Protein AF-A0A1V5VLL7-F1 (afdb_monomer)

Sequence (128 aa):
MDFLAGEENLGRGDSVGIVIGNPSGITGRTFISDLDAVEAGLNVSPEIMCFVGYTRHNFKVLNVTEGLMPFYYGAGFMIGSDLFLIHLKAGIEYIFETNPLSVFMEAGPAFGTDFALYGGVGLRYRLR

Nearest PDB structures (foldseek):
  4aui-assembly1_C  TM=4.019E-01  e=1.798E-01  Neisseria gonorrhoeae
  4fso-assembly1_A  TM=4.170E-01  e=3.975E+00  Pseudomonas aeruginosa PAO1
  6byd-assembly1_A  TM=3.154E-01  e=7.243E-01  Saccharomyces cerevisiae S288C
  5yqj-assembly3_C  TM=2.006E-01  e=5.146E+00  Saccharomyces cerevisiae S288C

Structure (mmCIF, N/CA/C/O backbone):
data_AF-A0A1V5VLL7-F1
#
_entry.id   AF-A0A1V5VLL7-F1
#
loop_
_atom_site.group_PDB
_atom_site.id
_atom_site.type_symbol
_atom_site.label_atom_id
_atom_site.label_alt_id
_atom_site.label_comp_id
_atom_site.label_asym_id
_atom_site.label_entity_id
_atom_site.label_seq_id
_atom_site.pdbx_PDB_ins_code
_atom_site.Cartn_x
_atom_site.Cartn_y
_atom_site.Cartn_z
_atom_site.occupancy
_atom_site.B_iso_or_equiv
_atom_site.auth_seq_id
_atom_site.auth_comp_id
_atom_site.auth_asym_id
_atom_site.auth_atom_id
_atom_site.pdbx_PDB_model_num
ATOM 1 N N . MET A 1 1 ? -21.139 8.819 25.029 1.00 38.88 1 MET A N 1
ATOM 2 C CA . MET A 1 1 ? -20.763 9.756 23.953 1.00 38.88 1 MET A CA 1
ATOM 3 C C . MET A 1 1 ? -19.454 9.340 23.263 1.00 38.88 1 MET A C 1
ATOM 5 O O . MET A 1 1 ? -18.897 10.161 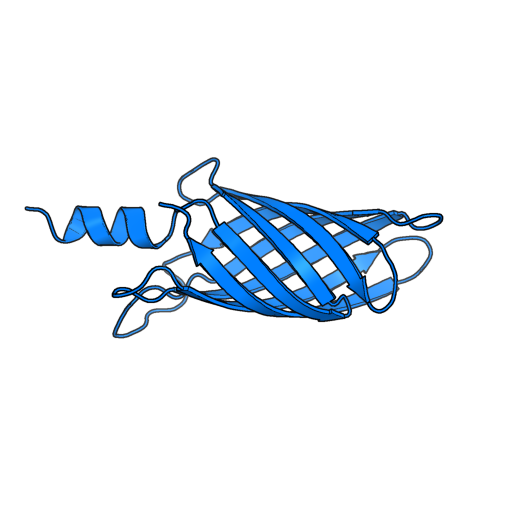22.557 1.00 38.88 1 MET A O 1
ATOM 9 N N . ASP A 1 2 ? -19.033 8.064 23.334 1.00 40.03 2 ASP A N 1
ATOM 10 C CA . ASP A 1 2 ? -17.711 7.633 22.823 1.00 40.03 2 ASP A CA 1
ATOM 11 C C . ASP A 1 2 ? -17.754 6.652 21.636 1.00 40.03 2 ASP A C 1
ATOM 13 O O . ASP A 1 2 ? -16.713 6.262 21.125 1.00 40.03 2 ASP A O 1
ATOM 17 N N . PHE A 1 3 ? -18.940 6.257 21.159 1.00 35.72 3 PHE A N 1
ATOM 18 C CA . PHE A 1 3 ? -19.057 5.302 20.045 1.00 35.72 3 PHE A CA 1
ATOM 19 C C . PHE A 1 3 ? -18.695 5.939 18.688 1.00 35.72 3 PHE A C 1
ATOM 21 O O . PHE A 1 3 ? -17.960 5.361 17.898 1.00 35.72 3 PHE A O 1
ATOM 28 N N . LEU A 1 4 ? -19.118 7.189 18.461 1.00 40.50 4 LEU A N 1
ATOM 29 C CA . LEU A 1 4 ? -18.897 7.902 17.194 1.00 40.50 4 LEU A CA 1
ATOM 30 C C . LEU A 1 4 ? -17.444 8.376 17.005 1.00 40.50 4 LEU A C 1
ATOM 32 O O . LEU A 1 4 ? -16.972 8.480 15.879 1.00 40.50 4 LEU A O 1
ATOM 36 N N . ALA A 1 5 ? -16.707 8.618 18.096 1.00 42.56 5 ALA A N 1
ATOM 37 C CA .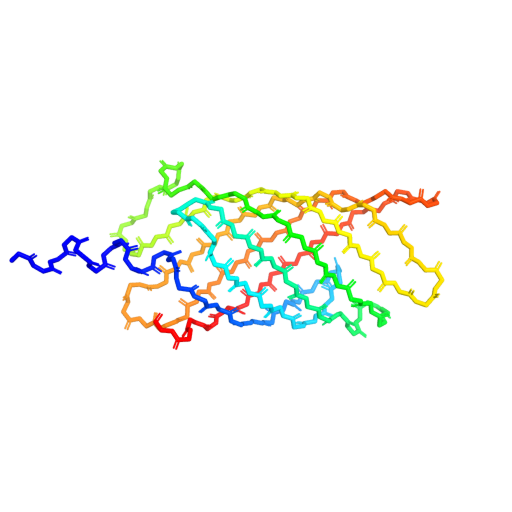 ALA A 1 5 ? -15.287 8.977 18.031 1.00 42.56 5 ALA A CA 1
ATOM 38 C C . ALA A 1 5 ? -14.392 7.781 17.640 1.00 42.56 5 ALA A C 1
ATOM 40 O O . ALA A 1 5 ? -13.289 7.975 17.127 1.00 42.56 5 ALA A O 1
ATOM 41 N N . GLY A 1 6 ? -14.864 6.549 17.869 1.00 46.50 6 GLY A N 1
ATOM 42 C CA . GLY A 1 6 ? -14.181 5.321 17.466 1.00 46.50 6 GLY A CA 1
ATOM 43 C C . GLY A 1 6 ? -14.219 5.110 15.953 1.00 46.50 6 GLY A C 1
ATOM 44 O O . GLY A 1 6 ? -13.177 4.862 15.354 1.00 46.50 6 GLY A O 1
ATOM 45 N N . GLU A 1 7 ? -15.383 5.288 15.321 1.00 47.25 7 GLU A N 1
ATOM 46 C CA . GLU A 1 7 ? -15.553 5.155 13.862 1.00 47.25 7 GLU A CA 1
ATOM 47 C C . GLU A 1 7 ? -14.732 6.183 13.071 1.00 47.25 7 GLU A C 1
ATOM 49 O O . GLU A 1 7 ? -14.146 5.844 12.041 1.00 47.25 7 GLU A O 1
ATOM 54 N N . GLU A 1 8 ? -14.622 7.421 13.569 1.00 48.88 8 GLU A N 1
ATOM 55 C CA . GLU A 1 8 ? -13.792 8.448 12.927 1.00 48.88 8 GLU A CA 1
ATOM 56 C C . GLU A 1 8 ? -12.291 8.131 12.980 1.00 48.88 8 GLU A C 1
ATOM 58 O O . GLU A 1 8 ? -11.573 8.452 12.034 1.00 48.88 8 GLU A O 1
ATOM 63 N N . ASN A 1 9 ? -11.813 7.458 14.033 1.00 54.66 9 ASN A N 1
ATOM 64 C CA . ASN A 1 9 ? -10.405 7.063 14.161 1.00 54.66 9 ASN A CA 1
ATOM 65 C C . ASN A 1 9 ? -10.091 5.724 13.480 1.00 54.66 9 ASN A C 1
ATOM 67 O O . ASN A 1 9 ? -8.990 5.542 12.959 1.00 54.66 9 ASN A O 1
ATOM 71 N N . LEU A 1 10 ? -11.058 4.804 13.423 1.00 59.56 10 LEU A N 1
ATOM 72 C CA . LEU A 1 10 ? -10.904 3.481 12.817 1.00 59.56 10 LEU A CA 1
ATOM 73 C C . LEU A 1 10 ? -10.387 3.580 11.369 1.00 59.56 10 LEU A C 1
ATOM 75 O O . LEU A 1 10 ? -9.458 2.877 10.983 1.00 59.56 10 LEU A O 1
ATOM 79 N N . GLY A 1 11 ? -10.912 4.481 10.545 1.00 60.09 11 GLY A N 1
ATOM 80 C CA . GLY A 1 11 ? -10.532 4.547 9.128 1.00 60.09 11 GLY A CA 1
ATOM 81 C C . GLY A 1 11 ? -9.223 5.276 8.798 1.00 60.09 11 GLY A C 1
ATOM 82 O O . GLY A 1 11 ? -8.813 5.235 7.640 1.00 60.09 11 GLY A O 1
ATOM 83 N N . ARG A 1 12 ? -8.608 5.989 9.755 1.00 73.81 12 ARG A N 1
ATOM 84 C CA . ARG A 1 12 ? -7.723 7.142 9.459 1.00 73.81 12 ARG A CA 1
ATOM 85 C C . ARG A 1 12 ? -6.326 7.066 10.088 1.00 73.81 12 ARG A C 1
ATOM 87 O O . ARG A 1 12 ? -5.591 8.049 10.084 1.00 73.81 12 ARG A O 1
ATOM 94 N N . GLY A 1 13 ? -5.955 5.910 10.633 1.00 84.06 13 GLY A N 1
ATOM 95 C CA . GLY A 1 13 ? -4.653 5.702 11.264 1.00 84.06 13 GLY A CA 1
ATOM 96 C C . GLY A 1 13 ? -3.511 5.497 10.265 1.00 84.06 13 GLY A C 1
ATOM 97 O O . GLY A 1 13 ? -3.684 4.882 9.206 1.00 84.06 13 GLY A O 1
ATOM 98 N N . ASP A 1 14 ? -2.315 5.953 10.646 1.00 93.12 14 ASP A N 1
ATOM 99 C CA . ASP A 1 14 ? -1.073 5.558 9.982 1.00 93.12 14 ASP A CA 1
ATOM 100 C C . ASP A 1 14 ? -0.965 4.033 9.965 1.00 93.12 14 ASP A C 1
ATOM 102 O O . ASP A 1 14 ? -1.255 3.361 10.959 1.00 93.12 14 ASP A O 1
ATOM 106 N N . SER A 1 15 ? -0.545 3.467 8.841 1.00 96.38 15 SER A N 1
ATOM 107 C CA . SER A 1 15 ? -0.484 2.018 8.680 1.00 96.38 15 SER A CA 1
ATOM 108 C C . SER A 1 15 ? 0.748 1.571 7.917 1.00 96.38 15 SER A C 1
ATOM 110 O O . SER A 1 15 ? 1.263 2.278 7.054 1.00 96.38 15 SER A O 1
ATOM 112 N N . VAL A 1 16 ? 1.201 0.364 8.233 1.00 97.94 16 VAL A N 1
ATOM 113 C CA . VAL A 1 16 ? 2.220 -0.368 7.476 1.00 97.94 16 VAL A CA 1
ATOM 114 C C . VAL A 1 16 ? 1.634 -1.684 7.011 1.00 97.94 16 VAL A C 1
ATOM 116 O O . VAL A 1 16 ? 0.735 -2.220 7.650 1.00 97.94 16 VAL A O 1
ATOM 119 N N . GLY A 1 17 ? 2.117 -2.229 5.908 1.00 97.75 17 GLY A N 1
ATOM 120 C CA . GLY A 1 17 ? 1.547 -3.448 5.365 1.00 97.75 17 GLY A CA 1
ATOM 121 C C . GLY A 1 17 ? 2.435 -4.176 4.390 1.00 97.75 17 GLY A C 1
ATOM 122 O O . GLY A 1 17 ? 3.513 -3.712 4.023 1.00 97.75 17 GLY A O 1
ATOM 123 N N . ILE A 1 18 ? 1.922 -5.315 3.957 1.00 98.25 18 ILE A N 1
ATOM 124 C CA . ILE A 1 18 ? 2.495 -6.157 2.916 1.00 98.25 18 ILE A CA 1
ATOM 125 C C . ILE A 1 18 ? 1.517 -6.236 1.751 1.00 98.25 18 ILE A C 1
ATOM 127 O O . ILE A 1 18 ? 0.303 -6.230 1.961 1.00 98.25 18 ILE A O 1
ATOM 131 N N . VAL A 1 19 ? 2.041 -6.340 0.537 1.00 98.06 19 VAL A N 1
ATOM 132 C CA . VAL A 1 19 ? 1.260 -6.595 -0.674 1.00 98.06 19 VAL A CA 1
ATOM 133 C C . VAL A 1 19 ? 1.852 -7.784 -1.414 1.00 98.06 19 VAL A C 1
ATOM 135 O O . VAL A 1 19 ? 3.071 -7.899 -1.558 1.00 98.06 19 VAL A O 1
ATOM 138 N N . ILE A 1 20 ? 0.979 -8.675 -1.868 1.00 98.00 20 ILE A N 1
ATOM 139 C CA . ILE A 1 20 ? 1.312 -9.802 -2.730 1.00 98.00 20 ILE A CA 1
ATOM 140 C C . ILE A 1 20 ? 0.597 -9.575 -4.059 1.00 98.00 20 ILE A C 1
ATOM 142 O O . ILE A 1 20 ? -0.626 -9.426 -4.111 1.00 98.00 20 ILE A O 1
ATOM 146 N N . GLY A 1 21 ? 1.369 -9.537 -5.135 1.00 95.62 21 GLY A N 1
ATOM 147 C CA . GLY A 1 21 ? 0.882 -9.223 -6.468 1.00 95.62 21 GLY A CA 1
ATOM 148 C C . GLY A 1 21 ? 2.002 -8.824 -7.417 1.00 95.62 21 GLY A C 1
ATOM 149 O O . GLY A 1 21 ? 3.162 -9.207 -7.246 1.00 95.62 21 GLY A O 1
ATOM 150 N N . ASN A 1 22 ? 1.635 -8.036 -8.419 1.00 94.12 22 ASN A N 1
ATOM 151 C CA . ASN A 1 22 ? 2.570 -7.386 -9.314 1.00 94.12 22 ASN A CA 1
ATOM 152 C C . ASN A 1 22 ? 2.465 -5.873 -9.071 1.00 94.12 22 ASN A C 1
ATOM 154 O O . ASN A 1 22 ? 1.472 -5.286 -9.507 1.00 94.12 22 ASN A O 1
ATOM 158 N N . PRO A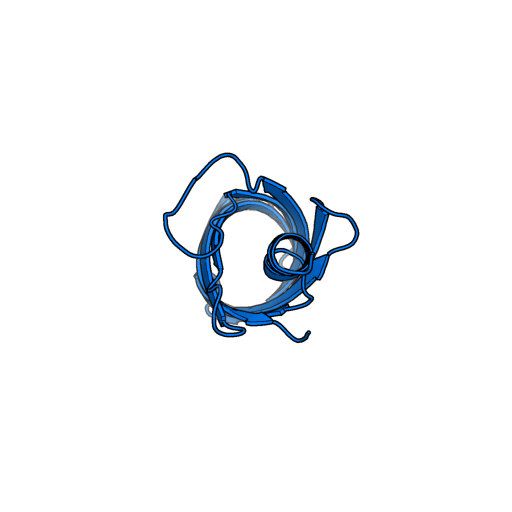 1 23 ? 3.427 -5.236 -8.381 1.00 93.50 23 PRO A N 1
ATOM 159 C CA . PRO A 1 23 ? 4.548 -5.837 -7.651 1.00 93.50 23 PRO A CA 1
ATOM 160 C C . PRO A 1 23 ? 4.179 -6.320 -6.228 1.00 93.50 23 PRO A C 1
ATOM 162 O O . PRO A 1 23 ? 3.137 -5.961 -5.683 1.00 93.50 23 PRO A O 1
ATOM 165 N N . SER A 1 24 ? 5.050 -7.132 -5.618 1.00 97.69 24 SER A N 1
ATOM 166 C CA . SER A 1 24 ? 4.970 -7.566 -4.213 1.00 97.69 24 SER A CA 1
ATOM 167 C C . SER A 1 24 ? 6.000 -6.838 -3.348 1.00 97.69 24 SER A C 1
ATOM 169 O O . SER A 1 24 ? 7.145 -6.643 -3.770 1.00 97.69 24 SER A O 1
ATOM 171 N N . GLY A 1 25 ? 5.629 -6.484 -2.117 1.00 97.69 25 GLY A N 1
ATOM 172 C CA . GLY A 1 25 ? 6.476 -5.656 -1.265 1.00 97.69 25 GLY A CA 1
ATOM 173 C C . GLY A 1 25 ? 5.862 -5.246 0.066 1.00 97.69 25 GLY A C 1
ATOM 174 O O . GLY A 1 25 ? 4.880 -5.823 0.535 1.00 97.69 25 GLY A O 1
ATOM 175 N N . ILE A 1 26 ? 6.465 -4.222 0.665 1.00 98.19 26 ILE A N 1
ATOM 176 C CA . ILE A 1 26 ? 5.983 -3.557 1.876 1.00 98.19 26 ILE A CA 1
ATOM 177 C C . ILE A 1 26 ? 5.481 -2.154 1.550 1.00 98.19 26 ILE A C 1
ATOM 179 O O . ILE A 1 26 ? 5.995 -1.487 0.652 1.00 98.19 26 ILE A O 1
ATOM 183 N N . THR A 1 27 ? 4.490 -1.695 2.304 1.00 97.75 27 THR A N 1
ATOM 184 C CA . THR A 1 27 ? 3.835 -0.399 2.105 1.00 97.75 27 THR A CA 1
ATOM 185 C C . THR A 1 27 ? 3.673 0.323 3.436 1.00 97.75 27 THR A C 1
ATOM 187 O O . THR A 1 27 ? 3.545 -0.314 4.481 1.00 97.75 27 THR A O 1
ATOM 190 N N . GLY A 1 28 ? 3.657 1.646 3.395 1.00 97.56 28 GLY A N 1
ATOM 191 C CA . GLY A 1 28 ? 3.264 2.526 4.480 1.00 97.56 28 GLY A CA 1
ATOM 192 C C . GLY A 1 28 ? 2.288 3.573 3.959 1.00 97.56 28 GLY A C 1
ATOM 193 O O . GLY A 1 28 ? 2.386 3.994 2.805 1.00 97.56 28 GLY A O 1
ATOM 194 N N . ARG A 1 29 ? 1.346 3.984 4.803 1.00 97.31 29 ARG A N 1
ATOM 195 C CA . ARG A 1 29 ? 0.341 5.000 4.494 1.00 97.31 29 ARG A CA 1
ATOM 196 C C . ARG A 1 29 ? 0.142 5.917 5.687 1.00 97.31 29 ARG A C 1
ATOM 198 O O . ARG A 1 29 ? -0.033 5.434 6.804 1.00 97.31 29 ARG A O 1
ATOM 205 N N . THR A 1 30 ? 0.074 7.210 5.401 1.00 95.94 30 THR A N 1
ATOM 206 C CA . THR A 1 30 ? -0.227 8.262 6.369 1.00 95.94 30 THR A CA 1
ATOM 207 C C . THR A 1 30 ? -1.330 9.158 5.845 1.00 95.94 30 THR A C 1
ATOM 209 O O . THR A 1 30 ? -1.234 9.685 4.735 1.00 95.94 30 THR A O 1
ATOM 212 N N . PHE A 1 31 ? -2.375 9.344 6.648 1.00 94.94 31 PHE A N 1
ATOM 213 C CA . PHE A 1 31 ? -3.443 10.288 6.339 1.00 94.94 31 PHE A CA 1
ATOM 214 C C . PHE A 1 31 ? -2.966 11.723 6.590 1.00 94.94 31 PHE A C 1
ATOM 216 O O . PHE A 1 31 ? -2.416 12.041 7.641 1.00 94.94 31 PHE A O 1
ATOM 223 N N . ILE A 1 32 ? -3.171 12.590 5.600 1.00 95.31 32 ILE A N 1
ATOM 224 C CA . ILE A 1 32 ? -2.870 14.030 5.661 1.00 95.31 32 ILE A CA 1
ATOM 225 C C . ILE A 1 32 ? -4.143 14.880 5.790 1.00 95.31 32 ILE A C 1
ATOM 227 O O . ILE A 1 32 ? -4.067 16.071 6.084 1.00 95.31 32 ILE A O 1
ATOM 231 N N . SER A 1 33 ? -5.310 14.275 5.562 1.00 92.94 33 SER A N 1
ATOM 232 C CA . SER A 1 33 ? -6.641 14.827 5.822 1.00 92.94 33 SER A CA 1
ATOM 233 C C . SER A 1 33 ? -7.614 13.680 6.136 1.00 92.94 33 SER A C 1
ATOM 235 O O . SER A 1 33 ? -7.231 12.512 6.099 1.00 92.94 33 SER A O 1
ATOM 237 N N . ASP A 1 34 ? -8.891 13.990 6.373 1.00 89.81 34 ASP A N 1
ATOM 238 C CA . ASP A 1 34 ? -9.932 12.976 6.604 1.00 89.81 34 ASP A CA 1
ATOM 239 C C . ASP A 1 34 ? -10.142 12.003 5.436 1.00 89.81 34 ASP A C 1
ATOM 241 O O . ASP A 1 34 ? -10.662 10.902 5.627 1.00 89.81 34 ASP A O 1
ATOM 245 N N . LEU A 1 35 ? -9.798 12.423 4.217 1.00 93.50 35 LEU A N 1
ATOM 246 C CA . LEU A 1 35 ? -10.038 11.654 2.995 1.00 93.50 35 LEU A CA 1
ATOM 247 C C . LEU A 1 35 ? -8.761 11.403 2.205 1.00 93.50 35 LEU A C 1
ATOM 249 O O . LEU A 1 35 ? -8.780 10.599 1.280 1.00 93.50 35 LEU A O 1
ATOM 253 N N . ASP A 1 36 ? -7.669 12.079 2.531 1.00 96.62 36 ASP A N 1
ATOM 254 C CA . ASP A 1 36 ? -6.478 12.114 1.701 1.00 96.62 36 ASP A CA 1
ATOM 255 C C . ASP A 1 36 ? -5.286 11.523 2.452 1.00 96.62 36 ASP A C 1
ATOM 257 O O . ASP A 1 36 ? -5.044 11.852 3.615 1.00 96.62 36 ASP A O 1
ATOM 261 N N . ALA A 1 37 ? -4.521 10.668 1.779 1.00 97.25 37 ALA A N 1
ATOM 262 C CA . ALA A 1 37 ? -3.351 10.012 2.342 1.00 97.25 37 ALA A CA 1
ATOM 263 C C . ALA A 1 37 ? -2.173 10.006 1.365 1.00 97.25 37 ALA A C 1
ATOM 265 O O . ALA A 1 37 ? -2.342 10.011 0.144 1.00 97.25 37 ALA A O 1
ATOM 266 N N . VAL A 1 38 ? -0.969 9.961 1.925 1.00 98.00 38 VAL A N 1
ATOM 267 C CA . VAL A 1 38 ? 0.274 9.687 1.204 1.00 98.00 38 VAL A CA 1
ATOM 268 C C . VAL A 1 38 ? 0.681 8.249 1.486 1.00 98.00 38 VAL A C 1
ATOM 270 O O . VAL A 1 38 ? 0.596 7.779 2.620 1.00 98.00 38 VAL A O 1
ATOM 273 N N . GLU A 1 39 ? 1.130 7.552 0.452 1.00 97.12 39 GLU A N 1
ATOM 274 C CA . GLU A 1 39 ? 1.634 6.188 0.536 1.00 97.12 39 GLU A CA 1
ATOM 275 C C . GLU A 1 39 ? 3.065 6.113 0.016 1.00 97.12 39 GLU A C 1
ATOM 277 O O . GLU A 1 39 ? 3.435 6.824 -0.920 1.00 97.12 39 GLU A O 1
ATOM 282 N N . ALA A 1 40 ? 3.856 5.215 0.587 1.00 97.81 40 ALA A N 1
ATOM 283 C CA . ALA A 1 40 ? 5.179 4.878 0.088 1.00 97.81 40 ALA A CA 1
ATOM 284 C C . ALA A 1 40 ? 5.508 3.415 0.372 1.00 97.81 40 ALA A C 1
ATOM 286 O O . ALA A 1 40 ? 4.895 2.784 1.233 1.00 97.81 40 ALA A O 1
ATOM 287 N N . GLY A 1 41 ? 6.499 2.862 -0.315 1.00 97.00 41 GLY A N 1
ATOM 288 C CA . GLY A 1 41 ? 6.948 1.513 -0.009 1.00 97.00 41 GLY A CA 1
ATOM 289 C C . GLY A 1 41 ? 8.035 0.989 -0.921 1.00 97.00 41 GLY A C 1
ATOM 290 O O . GLY A 1 41 ? 8.541 1.695 -1.795 1.00 97.00 41 GLY A O 1
ATOM 291 N N . LEU A 1 42 ? 8.383 -0.269 -0.675 1.00 97.94 42 LEU A N 1
ATOM 292 C CA . LEU A 1 42 ? 9.450 -0.985 -1.352 1.00 97.94 42 LEU A CA 1
ATOM 293 C C . LEU A 1 42 ? 8.907 -2.304 -1.884 1.00 97.94 42 LEU A C 1
ATOM 295 O O . LEU A 1 42 ? 8.473 -3.174 -1.127 1.00 97.94 42 LEU A O 1
ATOM 299 N N . ASN A 1 43 ? 8.984 -2.443 -3.193 1.00 96.38 43 ASN A N 1
ATOM 300 C CA . ASN A 1 43 ? 8.713 -3.658 -3.927 1.00 96.38 43 ASN A CA 1
ATOM 301 C C . ASN A 1 43 ? 9.999 -4.460 -4.066 1.00 96.38 43 ASN A C 1
ATOM 303 O O . ASN A 1 43 ? 11.070 -3.884 -4.245 1.00 96.38 43 ASN A O 1
ATOM 307 N N . VAL A 1 44 ? 9.886 -5.780 -3.972 1.00 95.88 44 VAL A N 1
ATOM 308 C CA . VAL A 1 44 ? 11.016 -6.718 -4.085 1.00 95.88 44 VAL A CA 1
ATOM 309 C C . VAL A 1 44 ? 10.807 -7.761 -5.180 1.00 95.88 44 VAL A C 1
ATOM 311 O O . VAL A 1 44 ? 11.734 -8.491 -5.515 1.00 95.88 44 VAL A O 1
ATOM 314 N N . SER A 1 45 ? 9.594 -7.860 -5.729 1.00 91.88 45 SER A N 1
ATOM 315 C CA . SER A 1 45 ? 9.252 -8.777 -6.814 1.00 91.88 45 SER A CA 1
ATOM 316 C C . SER A 1 45 ? 8.231 -8.118 -7.751 1.00 91.88 45 SER A C 1
ATOM 318 O O . SER A 1 45 ? 7.305 -7.478 -7.250 1.00 91.88 45 SER A O 1
ATOM 320 N N . PRO A 1 46 ? 8.365 -8.244 -9.086 1.00 87.31 46 PRO A N 1
ATOM 321 C CA . PRO A 1 46 ? 9.423 -8.972 -9.801 1.00 87.31 46 PRO A CA 1
ATOM 322 C C . PRO A 1 46 ? 10.802 -8.300 -9.724 1.00 87.31 46 PRO A C 1
ATOM 324 O O . PRO A 1 46 ? 11.813 -8.969 -9.903 1.00 87.31 46 PRO A O 1
ATOM 327 N N . GLU A 1 47 ? 10.845 -7.011 -9.399 1.00 90.50 47 GLU A N 1
ATOM 328 C CA . GLU A 1 47 ? 12.068 -6.214 -9.324 1.00 90.50 47 GLU A CA 1
ATOM 329 C C . GLU A 1 47 ? 12.057 -5.331 -8.076 1.00 90.50 47 GLU A C 1
ATOM 331 O O . GLU A 1 47 ? 10.999 -5.057 -7.495 1.00 90.50 47 GLU A O 1
ATOM 336 N N . ILE A 1 48 ? 13.244 -4.874 -7.671 1.00 95.00 48 ILE A N 1
ATOM 337 C CA . ILE A 1 48 ? 13.379 -3.926 -6.568 1.00 95.00 48 ILE A CA 1
ATOM 338 C C . ILE A 1 48 ? 13.009 -2.532 -7.068 1.00 95.00 48 ILE A C 1
ATOM 340 O O . ILE A 1 48 ? 13.699 -1.961 -7.910 1.00 95.00 48 ILE A O 1
ATOM 344 N N . MET A 1 49 ? 11.925 -1.978 -6.531 1.00 95.06 49 MET A N 1
ATOM 345 C CA . MET A 1 49 ? 11.427 -0.652 -6.897 1.00 95.06 49 MET A CA 1
ATOM 346 C C . MET A 1 49 ? 10.831 0.039 -5.679 1.00 95.06 49 MET A C 1
ATOM 348 O O . MET A 1 49 ? 10.137 -0.585 -4.881 1.00 95.06 49 MET A O 1
ATOM 352 N N . CYS A 1 50 ? 11.019 1.343 -5.565 1.00 96.56 50 CYS A N 1
ATOM 353 C CA . CYS A 1 50 ? 10.292 2.154 -4.600 1.00 96.56 50 CYS A CA 1
ATOM 354 C C . CYS A 1 50 ? 8.998 2.672 -5.226 1.00 96.56 50 CYS A C 1
ATOM 356 O O . CYS A 1 50 ? 8.932 2.911 -6.433 1.00 96.56 50 CYS A O 1
ATOM 358 N N . PHE A 1 51 ? 7.981 2.909 -4.405 1.00 94.69 51 PHE A N 1
ATOM 359 C CA . PHE A 1 51 ? 6.818 3.680 -4.825 1.00 94.69 51 PHE A CA 1
ATOM 360 C C . PHE A 1 51 ? 6.531 4.809 -3.840 1.00 94.69 51 PHE A C 1
ATOM 362 O O . PHE A 1 51 ? 6.814 4.694 -2.647 1.00 94.69 51 PHE A O 1
ATOM 369 N N . VAL A 1 52 ? 5.948 5.888 -4.355 1.00 97.69 52 VAL A N 1
ATOM 370 C CA . VAL A 1 52 ? 5.372 6.982 -3.570 1.00 97.69 52 VAL A CA 1
ATOM 371 C C . VAL A 1 52 ? 4.126 7.487 -4.280 1.00 97.69 52 VAL A C 1
ATOM 373 O O . VAL A 1 52 ? 4.103 7.575 -5.506 1.00 97.69 52 VAL A O 1
ATOM 376 N N . GLY A 1 53 ? 3.073 7.808 -3.545 1.00 97.88 53 GLY A N 1
ATOM 377 C CA . GLY A 1 53 ? 1.829 8.250 -4.155 1.00 97.88 53 GLY A CA 1
ATOM 378 C C . GLY A 1 53 ? 0.881 8.927 -3.190 1.00 97.88 53 GLY A C 1
ATOM 379 O O . GLY A 1 53 ? 1.102 8.980 -1.985 1.00 97.88 53 GLY A O 1
ATOM 380 N N . TYR A 1 54 ? -0.193 9.442 -3.763 1.00 98.44 54 TYR A N 1
ATOM 381 C CA . TYR A 1 54 ? -1.305 10.055 -3.065 1.00 98.44 54 TYR A CA 1
ATOM 382 C C . TYR A 1 54 ? -2.568 9.249 -3.344 1.00 98.44 54 TYR A C 1
ATOM 384 O O . TYR A 1 54 ? -2.798 8.815 -4.476 1.00 98.44 54 TYR A O 1
ATOM 392 N N . THR A 1 55 ? -3.401 9.079 -2.327 1.00 98.19 55 THR A N 1
ATOM 393 C CA . THR A 1 55 ? -4.680 8.380 -2.422 1.00 98.19 55 THR A CA 1
ATOM 394 C C . THR A 1 55 ? -5.781 9.189 -1.759 1.00 98.19 55 THR A C 1
ATOM 396 O O . THR A 1 55 ? -5.584 9.824 -0.724 1.00 98.19 55 THR A O 1
ATOM 399 N N . ARG A 1 56 ? -6.969 9.136 -2.356 1.00 97.62 56 ARG A N 1
ATOM 400 C CA . ARG A 1 56 ? -8.200 9.674 -1.799 1.00 97.62 56 ARG A CA 1
ATOM 401 C C . ARG A 1 56 ? -9.164 8.538 -1.499 1.00 97.62 56 ARG A C 1
ATOM 403 O O . ARG A 1 56 ? -9.391 7.676 -2.345 1.00 97.62 56 ARG A O 1
ATOM 410 N N . HIS A 1 57 ? -9.739 8.565 -0.307 1.00 96.50 57 HIS A N 1
ATOM 411 C CA . HIS A 1 57 ? -10.606 7.538 0.245 1.00 96.50 57 HIS A CA 1
ATOM 412 C C . HIS A 1 57 ? -12.048 8.036 0.299 1.00 96.50 57 HIS A C 1
ATOM 414 O O . HIS A 1 57 ? -12.326 9.197 0.604 1.00 96.50 57 HIS A O 1
ATOM 420 N N . ASN A 1 58 ? -12.985 7.137 0.025 1.00 95.25 58 ASN A N 1
ATOM 421 C CA . ASN A 1 58 ? -14.408 7.365 0.179 1.00 95.25 58 ASN A CA 1
ATOM 422 C C . ASN A 1 58 ? -15.023 6.243 1.019 1.00 95.25 58 ASN A C 1
ATOM 424 O O . ASN A 1 58 ? -15.264 5.134 0.544 1.00 95.25 58 ASN A O 1
ATOM 428 N N . PHE A 1 59 ? -15.316 6.581 2.271 1.00 92.62 59 PHE A N 1
ATOM 429 C CA . PHE A 1 59 ? -15.876 5.679 3.278 1.00 92.62 59 PHE A CA 1
ATOM 430 C C . PHE A 1 59 ? -17.391 5.463 3.146 1.00 92.62 59 PHE A C 1
ATOM 432 O O . PHE A 1 59 ? -17.970 4.753 3.956 1.00 92.62 59 PHE A O 1
ATOM 439 N N . LYS A 1 60 ? -18.052 6.092 2.164 1.00 90.75 60 LYS A N 1
ATOM 440 C CA . LYS A 1 60 ? -19.520 6.066 2.018 1.00 90.75 60 LYS A CA 1
ATOM 441 C C . LYS A 1 60 ? -20.013 5.247 0.824 1.00 90.75 60 LYS A C 1
ATOM 443 O O . LYS A 1 60 ? -21.218 5.063 0.683 1.00 90.75 60 LYS A O 1
ATOM 448 N N . VAL A 1 61 ? -19.115 4.806 -0.064 1.00 90.31 61 VAL A N 1
ATOM 449 C CA . VAL A 1 61 ? -19.494 4.067 -1.287 1.00 90.31 61 VAL A CA 1
ATOM 450 C C . VAL A 1 61 ? -19.944 2.651 -0.957 1.00 90.31 61 VAL A C 1
ATOM 452 O O . VAL A 1 61 ? -20.937 2.181 -1.505 1.00 90.31 61 VAL A O 1
ATOM 455 N N . LEU A 1 62 ? -19.212 1.975 -0.074 1.00 91.88 62 LEU A N 1
ATOM 456 C CA . LEU A 1 62 ? -19.473 0.596 0.312 1.00 91.88 62 LEU A CA 1
ATOM 457 C C . LEU A 1 62 ? -19.822 0.579 1.797 1.00 91.88 62 LEU A C 1
ATOM 459 O O . LEU A 1 62 ? -19.035 1.028 2.627 1.00 91.88 62 LEU A O 1
ATOM 463 N N . ASN A 1 63 ? -21.008 0.065 2.112 1.00 90.69 63 ASN A N 1
ATOM 464 C CA . ASN A 1 63 ? -21.463 -0.108 3.485 1.00 90.69 63 ASN A CA 1
ATOM 465 C C . ASN A 1 63 ? -21.369 -1.588 3.848 1.00 90.69 63 ASN A C 1
ATOM 467 O O . ASN A 1 63 ? -21.848 -2.446 3.104 1.00 90.69 63 ASN A O 1
ATOM 471 N N . VAL A 1 64 ? -20.761 -1.868 4.994 1.00 92.12 64 VAL A N 1
ATOM 472 C CA . VAL A 1 64 ? -20.626 -3.204 5.579 1.00 92.12 64 VAL A CA 1
ATOM 473 C C . VAL A 1 64 ? -21.288 -3.213 6.952 1.00 92.12 64 VAL A C 1
ATOM 475 O O . VAL A 1 64 ? -21.481 -2.161 7.553 1.00 92.12 64 VAL A O 1
ATOM 478 N N . THR A 1 65 ? -21.695 -4.390 7.424 1.00 91.19 65 THR A N 1
ATOM 479 C CA . THR A 1 65 ? -22.389 -4.522 8.715 1.00 91.19 65 THR A CA 1
ATOM 480 C C . THR A 1 65 ? -21.464 -4.278 9.908 1.00 91.19 65 THR A C 1
ATOM 482 O O . THR A 1 65 ? -21.931 -3.794 10.931 1.00 91.19 65 THR A O 1
ATOM 485 N N . GLU A 1 66 ? -20.175 -4.591 9.769 1.00 90.56 66 GLU A N 1
ATOM 486 C CA . GLU A 1 66 ? -19.144 -4.407 10.795 1.00 90.56 66 GLU A CA 1
ATOM 487 C C . GLU A 1 66 ? -17.887 -3.804 10.154 1.00 90.56 66 GLU A C 1
ATOM 489 O O . GLU A 1 66 ? -17.533 -4.161 9.026 1.00 90.56 66 GLU A O 1
ATOM 494 N N . GLY A 1 67 ? -17.200 -2.908 10.869 1.00 91.62 67 GLY A N 1
ATOM 495 C CA . GLY A 1 67 ? -16.003 -2.229 10.363 1.00 91.62 67 GLY A CA 1
ATOM 496 C C . GLY A 1 67 ? -16.270 -1.189 9.268 1.00 91.62 67 GLY A C 1
ATOM 497 O O . GLY A 1 67 ? -17.364 -0.645 9.141 1.00 91.62 67 GLY A O 1
ATOM 498 N N . LEU A 1 68 ? -15.235 -0.878 8.481 1.00 93.44 68 LEU A N 1
ATOM 499 C CA . LEU A 1 68 ? -15.303 0.106 7.392 1.00 93.44 68 LEU A CA 1
ATOM 500 C C . LEU A 1 68 ? -14.777 -0.492 6.089 1.00 93.44 68 LEU A C 1
ATOM 502 O O . LEU A 1 68 ? -13.805 -1.246 6.101 1.00 93.44 68 LEU A O 1
ATOM 506 N N . MET A 1 69 ? -15.377 -0.105 4.960 1.00 95.94 69 MET A N 1
ATOM 507 C CA . MET A 1 69 ? -14.953 -0.571 3.639 1.00 95.94 69 MET A CA 1
ATOM 508 C C . MET A 1 69 ? -14.705 0.578 2.648 1.00 95.94 69 MET A C 1
ATOM 510 O O . MET A 1 69 ? -15.450 0.732 1.680 1.00 95.94 69 MET A O 1
ATOM 514 N N . PRO A 1 70 ? -13.702 1.450 2.863 1.00 95.69 70 PRO A N 1
ATOM 515 C CA . PRO A 1 70 ? -13.433 2.526 1.919 1.00 95.69 70 PRO A CA 1
ATOM 516 C C . PRO A 1 70 ? -13.056 2.002 0.530 1.00 95.69 70 PRO A C 1
ATOM 518 O O . PRO A 1 70 ? -12.198 1.131 0.374 1.00 95.69 70 PRO A O 1
ATOM 521 N N . PHE A 1 71 ? -13.646 2.627 -0.487 1.00 97.44 71 PHE A N 1
ATOM 522 C CA . PHE A 1 71 ? -13.074 2.652 -1.828 1.00 97.44 71 PHE A CA 1
ATOM 523 C C . PHE A 1 71 ? -12.041 3.774 -1.894 1.00 97.44 71 PHE A C 1
ATOM 525 O O . PHE A 1 71 ? -12.298 4.874 -1.399 1.00 97.44 71 PHE A O 1
ATOM 532 N N . TYR A 1 72 ? -10.899 3.534 -2.523 1.00 97.81 72 TYR A N 1
ATOM 533 C CA . TYR A 1 72 ? -9.874 4.549 -2.709 1.00 97.81 72 TYR A CA 1
ATOM 534 C C . TYR A 1 72 ? -9.332 4.560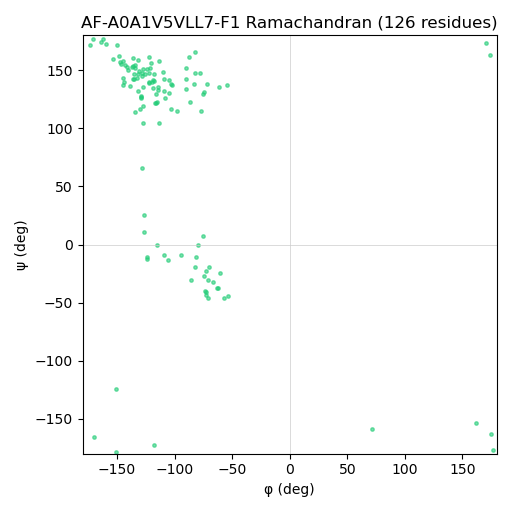 -4.131 1.00 97.81 72 TYR A C 1
ATOM 536 O O . TYR A 1 72 ? -9.369 3.564 -4.852 1.00 97.81 72 TYR A O 1
ATOM 544 N N . TYR A 1 73 ? -8.818 5.713 -4.536 1.00 98.50 73 TYR A N 1
ATOM 545 C CA . TYR A 1 73 ? -8.148 5.900 -5.816 1.00 98.50 73 TYR A CA 1
ATOM 546 C C . TYR A 1 73 ? -7.024 6.916 -5.679 1.00 98.50 73 TYR A C 1
ATOM 548 O O . TYR A 1 73 ? -7.036 7.759 -4.782 1.00 98.50 73 TYR A O 1
ATOM 556 N N . GLY A 1 74 ? -6.030 6.835 -6.551 1.00 98.19 74 GLY A N 1
ATOM 557 C CA . GLY A 1 74 ? -4.828 7.629 -6.394 1.00 98.19 74 GLY A CA 1
ATOM 558 C C . GLY A 1 74 ? -3.892 7.585 -7.582 1.00 98.19 74 GLY A C 1
ATOM 559 O O . GLY A 1 74 ? -4.115 6.873 -8.562 1.00 98.19 74 GLY A O 1
ATOM 560 N N . ALA A 1 75 ? -2.829 8.364 -7.455 1.00 98.25 75 ALA A N 1
ATOM 561 C CA . ALA A 1 75 ? -1.756 8.446 -8.426 1.00 98.25 75 ALA A CA 1
ATOM 562 C C . ALA A 1 75 ? -0.411 8.565 -7.710 1.00 98.25 75 ALA A C 1
ATOM 564 O O . ALA A 1 75 ? -0.326 9.082 -6.593 1.00 98.25 75 ALA A O 1
ATOM 565 N N . GLY A 1 76 ? 0.649 8.106 -8.355 1.00 97.31 76 GLY A N 1
ATOM 566 C CA . GLY A 1 76 ? 1.990 8.168 -7.804 1.00 97.31 76 GLY A CA 1
ATOM 567 C C . GLY A 1 76 ? 3.052 7.798 -8.819 1.00 97.31 76 GLY A C 1
ATOM 568 O O . GLY A 1 76 ? 2.793 7.712 -10.021 1.00 97.31 76 GLY A O 1
ATOM 569 N N . PHE A 1 77 ? 4.245 7.554 -8.303 1.00 96.50 77 PHE A N 1
ATOM 570 C CA . PHE A 1 77 ? 5.411 7.172 -9.074 1.00 96.50 77 PHE A CA 1
ATOM 571 C C . PHE A 1 77 ? 5.950 5.832 -8.581 1.00 96.50 77 PHE A C 1
ATOM 573 O O . PHE A 1 77 ? 6.002 5.591 -7.371 1.00 96.50 77 PHE A O 1
ATOM 580 N N . MET A 1 78 ? 6.370 4.979 -9.514 1.00 94.75 78 MET A N 1
ATOM 581 C CA . MET A 1 78 ? 7.234 3.832 -9.232 1.00 94.75 78 MET A CA 1
ATOM 582 C C . MET A 1 78 ? 8.618 4.105 -9.812 1.00 94.75 78 MET A C 1
ATOM 584 O O . MET A 1 78 ? 8.736 4.541 -10.958 1.00 94.75 78 MET A O 1
ATOM 588 N N . ILE A 1 79 ? 9.650 3.874 -9.006 1.00 95.38 79 ILE A N 1
ATOM 589 C CA . ILE A 1 79 ? 11.035 4.222 -9.317 1.00 95.38 79 ILE A CA 1
ATOM 590 C C . ILE A 1 79 ? 11.906 2.992 -9.059 1.00 95.38 79 ILE A C 1
ATOM 592 O O . ILE A 1 79 ? 12.000 2.521 -7.925 1.00 95.38 79 ILE A O 1
ATOM 596 N N . GLY A 1 80 ? 12.530 2.476 -10.113 1.00 93.56 80 GLY A N 1
ATOM 597 C CA . GLY A 1 80 ? 13.523 1.400 -10.077 1.00 93.56 80 GLY A CA 1
ATOM 598 C C . GLY A 1 80 ? 14.875 1.877 -10.609 1.00 93.56 80 GLY A C 1
ATOM 599 O O . GLY A 1 80 ? 15.055 3.064 -10.870 1.00 93.56 80 GLY A O 1
ATOM 600 N N . SER A 1 81 ? 15.828 0.957 -10.785 1.00 90.94 81 SER A N 1
ATOM 601 C CA . SER A 1 81 ? 17.184 1.288 -11.256 1.00 90.94 81 SER A CA 1
ATOM 602 C C . SER A 1 81 ? 17.199 2.005 -12.611 1.00 90.94 81 SER A C 1
ATOM 604 O O . SER A 1 81 ? 17.851 3.035 -12.729 1.00 90.94 81 SER A O 1
ATOM 606 N N . ASP A 1 82 ? 16.427 1.508 -13.580 1.00 88.81 82 ASP A N 1
ATOM 607 C CA . ASP A 1 82 ? 16.289 2.087 -14.927 1.00 88.81 82 ASP A CA 1
ATOM 608 C C . ASP A 1 82 ? 14.813 2.325 -15.289 1.00 88.81 82 ASP A C 1
ATOM 610 O O . ASP A 1 82 ? 14.418 2.322 -16.454 1.00 88.81 82 ASP A O 1
ATOM 614 N N . LEU A 1 83 ? 13.968 2.498 -14.268 1.00 89.75 83 LEU A N 1
ATOM 615 C CA . LEU A 1 83 ? 12.519 2.536 -14.417 1.00 89.75 83 LEU A CA 1
ATOM 616 C C . LEU A 1 83 ? 11.932 3.765 -13.724 1.00 89.75 83 LEU A C 1
ATOM 618 O O . LEU A 1 83 ? 12.144 3.980 -12.532 1.00 89.75 83 LEU A O 1
ATOM 622 N N . PHE A 1 84 ? 11.125 4.525 -14.461 1.00 94.50 84 PHE A N 1
ATOM 623 C CA . PHE A 1 84 ? 10.292 5.591 -13.918 1.00 94.50 84 PHE A CA 1
ATOM 624 C C . PHE A 1 84 ? 8.891 5.483 -14.515 1.00 94.50 84 PHE A C 1
ATOM 626 O O . PHE A 1 84 ? 8.713 5.667 -15.720 1.00 94.50 84 PHE A O 1
ATOM 633 N N . LEU A 1 85 ? 7.902 5.181 -13.676 1.00 95.06 85 LEU A N 1
ATOM 634 C CA . LEU A 1 85 ? 6.511 5.014 -14.090 1.00 95.06 85 LEU A CA 1
ATOM 635 C C . LEU A 1 85 ? 5.601 5.972 -13.332 1.00 95.06 85 LEU A C 1
ATOM 637 O O . LEU A 1 85 ? 5.715 6.110 -12.115 1.00 95.06 85 LEU A O 1
ATOM 641 N N . ILE A 1 86 ? 4.635 6.552 -14.036 1.00 97.00 86 ILE A N 1
ATOM 642 C CA . ILE A 1 86 ? 3.452 7.170 -13.438 1.00 97.00 86 ILE A CA 1
ATOM 643 C C . ILE A 1 86 ? 2.418 6.067 -13.251 1.00 97.00 86 ILE A C 1
ATOM 645 O O . ILE A 1 86 ? 2.033 5.416 -14.216 1.00 97.00 86 ILE A O 1
ATOM 649 N N . HIS A 1 87 ? 1.950 5.860 -12.029 1.00 95.06 87 HIS A N 1
ATOM 650 C CA . HIS A 1 87 ? 1.002 4.805 -11.686 1.00 95.06 87 HIS A CA 1
ATOM 651 C C . HIS A 1 87 ? -0.310 5.412 -11.201 1.00 95.06 87 HIS A C 1
ATOM 653 O O . HIS A 1 87 ? -0.306 6.260 -10.309 1.00 95.06 87 HIS A O 1
ATOM 659 N N . LEU A 1 88 ? -1.428 4.963 -11.766 1.00 97.69 88 LEU A N 1
ATOM 660 C CA . LEU A 1 88 ? -2.767 5.202 -11.239 1.00 97.69 88 LEU A CA 1
ATOM 661 C C . LEU A 1 88 ? -3.237 3.936 -10.536 1.00 97.69 88 LEU A C 1
ATOM 663 O O . LEU A 1 88 ? -3.078 2.848 -11.078 1.00 97.69 88 LEU A O 1
ATOM 667 N N . LYS A 1 89 ? -3.865 4.076 -9.371 1.00 97.19 89 LYS A N 1
ATOM 668 C CA . LYS A 1 89 ? -4.418 2.942 -8.625 1.00 97.19 89 LYS A CA 1
ATOM 669 C C . LYS A 1 89 ? -5.850 3.204 -8.195 1.00 97.19 89 LYS A C 1
ATOM 671 O O . LYS A 1 89 ? -6.223 4.340 -7.903 1.00 97.19 89 LYS A O 1
ATOM 676 N N . ALA A 1 90 ? -6.625 2.136 -8.106 1.00 98.44 90 ALA A N 1
ATOM 677 C CA . 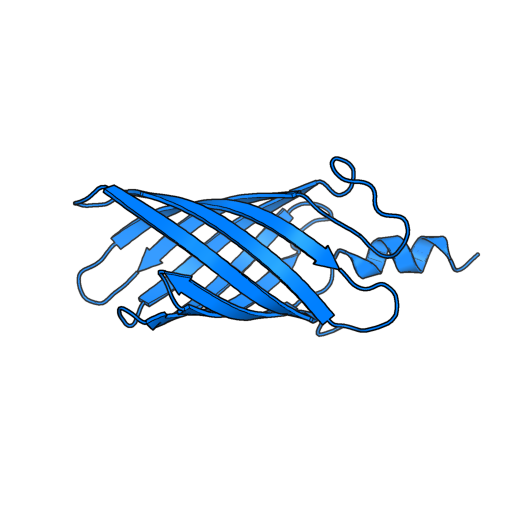ALA A 1 90 ? -7.889 2.098 -7.397 1.00 98.44 90 ALA A CA 1
ATOM 678 C C . ALA A 1 90 ? -7.954 0.817 -6.569 1.00 98.44 90 ALA A C 1
ATOM 680 O O . ALA A 1 90 ? -7.413 -0.218 -6.963 1.00 98.44 90 ALA A O 1
ATOM 681 N N . GLY A 1 91 ? -8.609 0.884 -5.421 1.00 98.19 91 GLY A N 1
ATOM 682 C CA . GLY A 1 91 ? -8.679 -0.236 -4.506 1.00 98.19 91 GLY A CA 1
ATOM 683 C C . GLY A 1 91 ? -9.829 -0.135 -3.526 1.00 98.19 91 GLY A C 1
ATOM 684 O O . GLY A 1 91 ? -10.549 0.862 -3.451 1.00 98.19 91 GLY A O 1
ATOM 685 N N . ILE A 1 92 ? -9.995 -1.216 -2.786 1.00 98.19 92 ILE A N 1
ATOM 686 C CA . ILE A 1 92 ? -10.901 -1.317 -1.651 1.00 98.19 92 ILE A CA 1
ATOM 687 C C . ILE A 1 92 ? -10.111 -1.858 -0.472 1.00 98.19 92 ILE A C 1
ATOM 689 O O . ILE A 1 92 ? -9.190 -2.661 -0.636 1.00 98.19 92 ILE A O 1
ATOM 693 N N . GLU A 1 93 ? -10.484 -1.433 0.721 1.00 97.44 93 GLU A N 1
ATOM 694 C CA . GLU A 1 93 ? -9.905 -1.935 1.956 1.00 97.44 93 GLU A CA 1
ATOM 695 C C . GLU A 1 93 ? -11.023 -2.290 2.918 1.00 97.44 93 GLU A C 1
ATOM 697 O O . GLU A 1 93 ? -11.934 -1.498 3.103 1.00 97.44 93 GLU A O 1
ATOM 702 N N . TYR A 1 94 ? -10.955 -3.469 3.523 1.00 96.31 94 TYR A N 1
ATOM 703 C CA . TYR A 1 94 ? -11.790 -3.848 4.648 1.00 96.31 94 TYR A CA 1
ATOM 704 C C . TYR A 1 94 ? -11.011 -3.638 5.941 1.00 96.31 94 TYR A C 1
ATOM 706 O O . TYR A 1 94 ? -9.992 -4.289 6.188 1.00 96.31 94 TYR A O 1
ATOM 714 N N . ILE A 1 95 ? -11.495 -2.711 6.754 1.00 94.94 95 ILE A N 1
ATOM 715 C CA . ILE A 1 95 ? -10.884 -2.265 7.995 1.00 94.94 95 ILE A CA 1
ATOM 716 C C . ILE A 1 95 ? -11.649 -2.895 9.156 1.00 94.94 95 ILE A C 1
ATOM 718 O O . ILE A 1 95 ? -12.831 -2.605 9.352 1.00 94.94 95 ILE A O 1
ATOM 722 N N . PHE A 1 96 ? -10.972 -3.733 9.943 1.00 93.81 96 PHE A N 1
ATOM 723 C CA . PHE A 1 96 ? -11.603 -4.387 11.083 1.00 93.81 96 PHE A CA 1
ATOM 724 C C . PHE A 1 96 ? -11.871 -3.380 12.213 1.00 93.81 96 PHE A C 1
ATOM 726 O O . PHE A 1 96 ? -11.029 -2.539 12.548 1.00 93.81 96 PHE A O 1
ATOM 733 N N . GLU A 1 97 ? -13.051 -3.490 12.824 1.00 89.88 97 GLU A N 1
ATOM 734 C CA . GLU A 1 97 ? -13.472 -2.655 13.956 1.00 89.88 97 GLU A CA 1
ATOM 735 C C . GLU A 1 97 ? -12.736 -3.026 15.251 1.00 89.88 97 GLU A C 1
ATOM 737 O O . GLU A 1 97 ? -12.303 -2.173 16.017 1.00 89.88 97 GLU A O 1
ATOM 742 N N . THR A 1 98 ? -12.553 -4.325 15.487 1.00 88.50 98 THR A N 1
ATOM 743 C CA . THR A 1 98 ? -12.114 -4.859 16.786 1.00 88.50 98 THR A CA 1
ATOM 744 C C . THR A 1 98 ? -10.610 -5.084 16.900 1.00 88.50 98 THR A C 1
ATOM 746 O O . THR A 1 98 ? -10.114 -5.400 17.980 1.00 88.50 98 THR A O 1
ATOM 749 N N . ASN A 1 99 ? -9.860 -4.962 15.804 1.00 90.31 99 ASN A N 1
ATOM 750 C CA . ASN A 1 99 ? -8.421 -5.209 15.783 1.00 90.31 99 ASN A CA 1
ATOM 751 C C . ASN A 1 99 ? -7.716 -4.250 14.809 1.00 90.31 99 ASN A C 1
ATOM 753 O O . ASN A 1 99 ? -8.360 -3.706 13.917 1.00 90.31 99 ASN A O 1
ATOM 757 N N . PRO A 1 100 ? -6.403 -4.003 14.960 1.00 92.75 100 PRO A N 1
ATOM 758 C CA . PRO A 1 100 ? -5.685 -3.004 14.166 1.00 92.75 100 PRO A CA 1
ATOM 759 C C . PRO A 1 100 ? -5.390 -3.444 12.725 1.00 92.75 100 PRO A C 1
ATOM 761 O O . PRO A 1 100 ? -4.646 -2.750 12.036 1.00 92.75 100 PRO A O 1
ATOM 764 N N . LEU A 1 101 ? -5.910 -4.583 12.263 1.00 95.31 101 LEU A N 1
ATOM 765 C CA . LEU A 1 101 ? -5.639 -5.069 10.917 1.00 95.31 101 L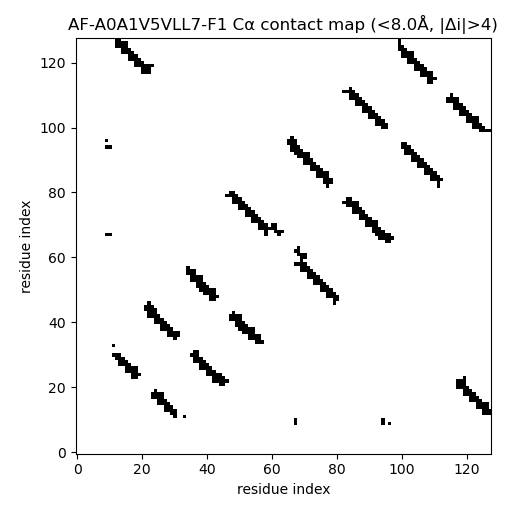EU A CA 1
ATOM 766 C C . LEU A 1 101 ? -6.629 -4.496 9.901 1.00 95.31 101 LEU A C 1
ATOM 768 O O . LEU A 1 101 ? -7.736 -4.056 10.223 1.00 95.31 101 LEU A O 1
ATOM 772 N N . SER A 1 102 ? -6.234 -4.570 8.640 1.00 96.38 102 SER A N 1
ATOM 773 C CA . SER A 1 102 ? -7.111 -4.437 7.485 1.00 96.38 102 SER A CA 1
ATOM 774 C C . SER A 1 102 ? -6.608 -5.315 6.341 1.00 96.38 102 SER A C 1
ATOM 776 O O . SER A 1 102 ? -5.428 -5.677 6.280 1.00 96.38 102 SER A O 1
ATOM 778 N N . VAL A 1 103 ? -7.514 -5.674 5.433 1.00 97.88 103 VAL A N 1
ATOM 779 C CA . VAL A 1 103 ? -7.193 -6.363 4.176 1.00 97.88 103 VAL A CA 1
ATOM 780 C C . VAL A 1 103 ? -7.533 -5.430 3.034 1.00 97.88 103 VAL A C 1
ATOM 782 O O . VAL A 1 103 ? -8.601 -4.827 3.041 1.00 97.88 103 VAL A O 1
ATOM 785 N N . PHE A 1 104 ? -6.669 -5.320 2.038 1.00 98.06 104 PHE A N 1
ATOM 786 C CA . PHE A 1 104 ? -6.937 -4.487 0.873 1.00 98.06 104 PHE A CA 1
ATOM 787 C C . PHE A 1 104 ? -6.657 -5.226 -0.422 1.00 98.06 104 PHE A C 1
ATOM 789 O O . PHE A 1 104 ? -5.885 -6.184 -0.460 1.00 98.06 104 PHE A O 1
ATOM 796 N N . MET A 1 105 ? -7.269 -4.743 -1.491 1.00 98.50 105 MET A N 1
ATOM 797 C CA . MET A 1 105 ? -6.897 -5.098 -2.849 1.00 98.50 105 MET A CA 1
ATOM 798 C C . MET A 1 105 ? -6.875 -3.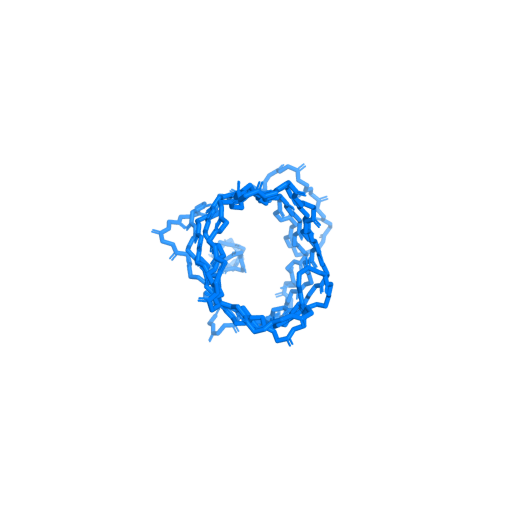847 -3.713 1.00 98.50 105 MET A C 1
ATOM 800 O O . MET A 1 105 ? -7.722 -2.964 -3.562 1.00 98.50 105 MET A O 1
ATOM 804 N N . GLU A 1 106 ? -5.918 -3.783 -4.627 1.00 97.81 106 GLU A N 1
ATOM 805 C CA . GLU A 1 106 ? -5.770 -2.670 -5.555 1.00 97.81 106 GLU A CA 1
ATOM 806 C C . GLU A 1 106 ? -5.325 -3.134 -6.932 1.00 97.81 106 GLU A C 1
ATOM 808 O O . GLU A 1 106 ? -4.702 -4.184 -7.083 1.00 97.81 106 GLU A O 1
ATOM 813 N N . ALA A 1 107 ? -5.657 -2.332 -7.936 1.00 98.19 107 ALA A N 1
ATOM 814 C CA . ALA A 1 107 ? -5.178 -2.491 -9.294 1.00 98.19 107 ALA A CA 1
ATOM 815 C C . ALA A 1 107 ? -5.168 -1.146 -10.023 1.00 98.19 107 ALA A C 1
ATOM 817 O O . ALA A 1 107 ? -5.893 -0.213 -9.663 1.00 98.19 107 ALA A O 1
ATOM 818 N N . GLY A 1 108 ? -4.381 -1.058 -11.087 1.00 97.69 108 GLY A N 1
ATOM 819 C CA . GLY A 1 108 ? -4.442 0.072 -11.994 1.00 97.69 108 GLY A CA 1
ATOM 820 C C . GLY A 1 108 ? -3.316 0.114 -13.023 1.00 97.69 108 GLY A C 1
ATOM 821 O O . GLY A 1 108 ? -2.416 -0.731 -13.019 1.00 97.69 108 GLY A O 1
ATOM 822 N N . PRO A 1 109 ? -3.410 1.058 -13.970 1.00 97.44 109 PRO A N 1
ATOM 823 C CA . PRO A 1 109 ? -2.433 1.205 -15.032 1.00 97.44 109 PRO A CA 1
ATOM 824 C C . PRO A 1 109 ? -1.210 2.002 -14.582 1.00 97.44 109 PRO A C 1
ATOM 826 O O . PRO A 1 109 ? -1.309 2.961 -13.813 1.00 97.44 109 PRO A O 1
ATOM 829 N N . ALA A 1 110 ? -0.062 1.660 -15.150 1.00 95.44 110 ALA A N 1
ATOM 830 C CA . ALA A 1 110 ? 1.153 2.446 -15.073 1.00 95.44 110 ALA A CA 1
ATOM 831 C C . ALA A 1 110 ? 1.708 2.754 -16.463 1.00 95.44 110 ALA A C 1
ATOM 833 O O . ALA A 1 110 ? 1.590 1.960 -17.399 1.00 95.44 110 ALA A O 1
ATOM 834 N N . PHE A 1 111 ? 2.314 3.930 -16.566 1.00 95.75 111 PHE A N 1
ATOM 835 C CA . PHE A 1 111 ? 2.775 4.532 -17.804 1.00 95.75 111 PHE A CA 1
ATOM 836 C C . PHE A 1 111 ? 4.232 4.967 -17.652 1.00 95.75 111 PHE A C 1
ATOM 838 O O . PHE A 1 111 ? 4.562 5.729 -16.741 1.00 95.75 111 PHE A O 1
ATOM 845 N N . GLY A 1 112 ? 5.086 4.521 -18.565 1.00 91.38 112 GLY A N 1
ATOM 846 C CA . GLY A 1 112 ? 6.460 4.997 -18.720 1.00 91.38 112 GLY A CA 1
ATOM 847 C C . GLY A 1 112 ? 6.895 4.853 -20.170 1.00 91.38 112 GLY A C 1
ATOM 848 O O . GLY A 1 112 ? 6.212 5.347 -21.065 1.00 91.38 112 GLY A O 1
ATOM 849 N N . THR A 1 113 ? 8.002 4.150 -20.407 1.00 88.25 113 THR A N 1
ATOM 850 C CA . THR A 1 113 ? 8.361 3.681 -21.758 1.00 88.25 113 THR A CA 1
ATOM 851 C C . THR A 1 113 ? 7.324 2.708 -22.307 1.00 88.25 113 THR A C 1
ATOM 853 O O . THR A 1 113 ? 6.983 2.777 -23.484 1.00 88.25 113 THR A O 1
ATOM 856 N N . ASP A 1 114 ? 6.781 1.865 -21.428 1.00 85.94 114 ASP A N 1
ATOM 857 C CA . ASP A 1 114 ? 5.758 0.877 -21.735 1.00 85.94 114 ASP A CA 1
ATOM 858 C C . ASP A 1 114 ? 4.507 1.091 -20.875 1.00 85.94 114 ASP A C 1
ATOM 860 O O . ASP A 1 114 ? 4.526 1.764 -19.836 1.00 85.94 114 ASP A O 1
ATOM 864 N N . PHE A 1 115 ? 3.400 0.504 -21.329 1.00 91.94 115 PHE A N 1
ATOM 865 C CA 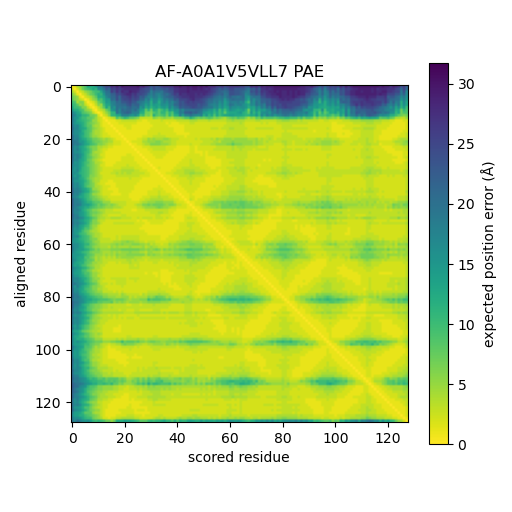. PHE A 1 115 ? 2.165 0.392 -20.561 1.00 91.94 115 PHE A CA 1
ATOM 866 C C . PHE A 1 115 ? 2.166 -0.911 -19.759 1.00 91.94 115 PHE A C 1
ATOM 868 O O . PHE A 1 115 ? 2.420 -1.982 -20.313 1.00 91.94 115 PHE A O 1
ATOM 875 N N . ALA A 1 116 ? 1.806 -0.830 -18.481 1.00 91.62 116 ALA A N 1
ATOM 876 C CA . ALA A 1 116 ? 1.676 -1.989 -17.608 1.00 91.62 116 ALA A CA 1
ATOM 877 C C . ALA A 1 116 ? 0.400 -1.917 -16.761 1.00 91.62 116 ALA A C 1
ATOM 879 O O . ALA A 1 116 ? -0.099 -0.837 -16.445 1.00 91.62 116 ALA A O 1
ATOM 880 N N . LEU A 1 117 ? -0.111 -3.083 -16.366 1.00 95.00 117 LEU A N 1
ATOM 881 C CA . LEU A 1 117 ? -1.153 -3.209 -15.350 1.00 95.00 117 LEU A CA 1
ATOM 882 C C . LEU A 1 117 ? -0.538 -3.801 -14.088 1.00 95.00 117 LEU A C 1
ATOM 884 O O . LEU A 1 117 ? 0.064 -4.876 -14.131 1.00 95.00 117 LEU A O 1
ATOM 888 N N . TYR A 1 118 ? -0.734 -3.108 -12.976 1.00 94.50 118 TYR A N 1
ATOM 889 C CA . TYR A 1 118 ? -0.312 -3.548 -11.657 1.00 94.50 118 TYR A CA 1
ATOM 890 C C . TYR A 1 118 ? -1.521 -3.822 -10.775 1.00 94.50 118 TYR A C 1
ATOM 892 O O . TYR A 1 118 ? -2.624 -3.326 -11.015 1.00 94.50 118 TYR A O 1
ATOM 900 N N . GLY A 1 119 ? -1.308 -4.633 -9.750 1.00 96.00 119 GLY A N 1
ATOM 901 C CA . GLY A 1 119 ? -2.312 -4.932 -8.749 1.00 96.00 119 GLY A CA 1
ATOM 902 C C . GLY A 1 119 ? -1.861 -5.993 -7.763 1.00 96.00 119 GLY A C 1
ATOM 903 O O . GLY A 1 119 ? -0.909 -6.742 -8.000 1.00 96.00 119 GLY A O 1
ATOM 904 N N . GLY A 1 120 ? -2.567 -6.062 -6.645 1.00 97.56 120 GLY A N 1
ATOM 905 C CA . GLY A 1 120 ? -2.248 -6.979 -5.568 1.00 97.56 120 GLY A CA 1
ATOM 906 C C . GLY A 1 120 ? -3.291 -6.985 -4.466 1.00 97.56 120 GLY A C 1
ATOM 907 O O . GLY A 1 120 ? -4.210 -6.165 -4.432 1.00 97.56 120 GLY A O 1
ATOM 908 N N . VAL A 1 121 ? -3.120 -7.940 -3.563 1.00 98.62 121 VAL A N 1
ATOM 909 C CA . VAL A 1 121 ? -3.887 -8.077 -2.326 1.00 98.62 121 VAL A CA 1
ATOM 910 C C . VAL A 1 121 ? -2.907 -7.969 -1.171 1.00 98.62 121 VAL A C 1
ATOM 912 O O . VAL A 1 121 ? -1.782 -8.465 -1.255 1.00 98.62 121 VAL A O 1
ATOM 915 N N . GLY A 1 122 ? -3.309 -7.321 -0.090 1.00 98.19 122 GLY A N 1
ATOM 916 C CA . GLY A 1 122 ? -2.412 -7.078 1.021 1.00 98.19 122 GLY A CA 1
ATOM 917 C C . GLY A 1 122 ? -3.095 -6.998 2.369 1.00 98.19 122 GLY A C 1
ATOM 918 O O . GLY A 1 122 ? -4.320 -6.974 2.488 1.00 98.19 122 GLY A O 1
ATOM 919 N N . LEU A 1 123 ? -2.249 -6.956 3.391 1.00 98.31 123 LEU A N 1
ATOM 920 C CA . LEU A 1 123 ? -2.625 -6.760 4.783 1.00 98.31 123 LEU A CA 1
ATOM 921 C C . LEU A 1 123 ? -1.955 -5.494 5.290 1.00 98.31 123 LEU A C 1
ATOM 923 O O . LEU A 1 123 ? -0.781 -5.264 4.990 1.00 98.31 123 LEU A O 1
ATOM 927 N N . ARG A 1 124 ? -2.667 -4.703 6.089 1.00 97.31 124 ARG A N 1
ATOM 928 C CA . ARG A 1 124 ? -2.089 -3.570 6.816 1.00 97.31 124 ARG A CA 1
ATOM 929 C C . ARG A 1 124 ? -2.350 -3.694 8.309 1.00 97.31 124 ARG A C 1
ATOM 931 O O . ARG A 1 124 ? -3.333 -4.286 8.741 1.00 97.31 124 ARG A O 1
ATOM 938 N N . TYR A 1 125 ? -1.436 -3.127 9.079 1.00 96.50 125 TYR A N 1
ATOM 939 C CA . TYR A 1 125 ? -1.489 -2.955 10.518 1.00 96.50 125 TYR A CA 1
ATOM 940 C C . TYR A 1 125 ? -1.495 -1.453 10.820 1.00 96.50 125 TYR A C 1
ATOM 942 O O . TYR A 1 125 ? -0.576 -0.735 10.409 1.00 96.50 125 TYR A O 1
ATOM 950 N N . ARG A 1 126 ? -2.527 -0.975 11.519 1.00 94.38 126 ARG A N 1
ATOM 951 C CA . ARG A 1 126 ? -2.627 0.403 12.020 1.00 94.38 126 ARG A CA 1
ATOM 952 C C . ARG A 1 126 ? -1.706 0.599 13.218 1.00 94.38 126 ARG A C 1
ATOM 954 O O . ARG A 1 126 ? -1.710 -0.197 14.154 1.00 94.38 126 ARG A O 1
ATOM 961 N N . LEU A 1 127 ? -0.925 1.671 13.185 1.00 90.19 127 LEU A N 1
ATOM 962 C CA . LEU A 1 127 ? 0.072 1.993 14.205 1.00 90.19 127 LEU A CA 1
ATOM 963 C C . LEU A 1 127 ? -0.524 2.701 15.429 1.00 90.19 127 LEU A C 1
ATOM 965 O O . LEU A 1 127 ? 0.120 2.712 16.480 1.00 90.19 127 LEU A O 1
ATOM 969 N N . ARG A 1 128 ? -1.716 3.294 15.298 1.00 71.94 128 ARG A N 1
ATOM 970 C CA . ARG A 1 128 ? -2.475 3.971 16.356 1.00 71.94 128 ARG A CA 1
ATOM 971 C C . ARG A 1 128 ? -3.968 3.804 16.126 1.00 71.94 128 ARG A C 1
ATOM 973 O O . ARG A 1 128 ? -4.358 3.749 14.938 1.00 71.94 128 ARG A O 1
#

Mean predicted aligned error: 5.09 Å

Foldseek 3Di:
DCPVVLLQDQVAFWKKKWWDWVFTFIKTWHDPDSFKIKMWTFTPPPHTKIKIWMKGWDQPPDDDPFATKIKMKIWIWIGDPPDIKIWIKIKIKGGGSPFQKIKMKMWTWIDDPDIDIIITIMMMGGPD

pLDDT: mean 90.59, std 14.23, range [35.72, 98.62]

Radius of gyration: 14.8 Å; Cα contacts (8 Å, |Δi|>4): 332; chains: 1; bounding box: 40×25×46 Å

Solvent-accessible surface area (backbone atoms only — not comparable to full-atom values): 6355 Å² total; per-residue (Å²): 138,66,70,70,63,47,62,66,47,68,81,55,41,39,28,40,32,42,35,52,47,48,60,18,34,41,39,36,37,40,55,81,48,100,41,34,29,43,37,36,36,45,28,64,31,95,50,65,28,39,38,43,33,41,38,40,52,37,68,77,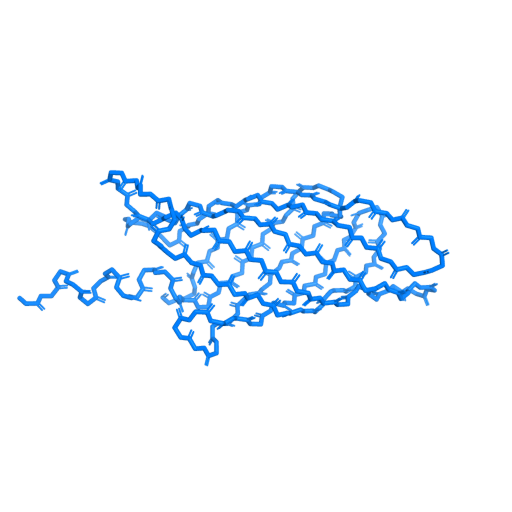81,40,86,58,98,70,48,46,32,30,39,33,38,35,45,34,40,39,42,37,95,94,42,65,29,47,33,40,42,38,34,42,34,46,35,50,73,92,49,58,46,32,42,34,38,38,37,33,51,29,44,52,98,57,82,47,80,39,33,34,41,31,43,34,40,44,79,99

Secondary structure (DSSP, 8-state):
--HHHHHHHHTS--EEEEEEEESEEEEEEEESSSSEEEEEEEEEESS-EEEEEEEEEETTSS--SSSB--EEEEEEEEE-SS-EEEEEEEEEEEE-SSSSEEEEEEEEEEESSSEEEEEEEEEEEE--